Protein AF-A0A365ZEB8-F1 (afdb_monomer_lite)

Structure (mmCIF, N/CA/C/O backbone):
data_AF-A0A365ZEB8-F1
#
_entry.id   AF-A0A365ZEB8-F1
#
loop_
_atom_site.group_PDB
_atom_site.id
_atom_site.type_symbol
_atom_site.label_atom_id
_atom_site.label_alt_id
_atom_site.label_comp_id
_atom_site.label_asym_id
_atom_site.label_entity_id
_atom_site.label_seq_id
_atom_site.pdbx_PDB_ins_code
_atom_site.Cartn_x
_atom_site.Cartn_y
_atom_site.Cartn_z
_atom_site.occupancy
_atom_site.B_iso_or_equiv
_atom_site.auth_seq_id
_atom_site.auth_com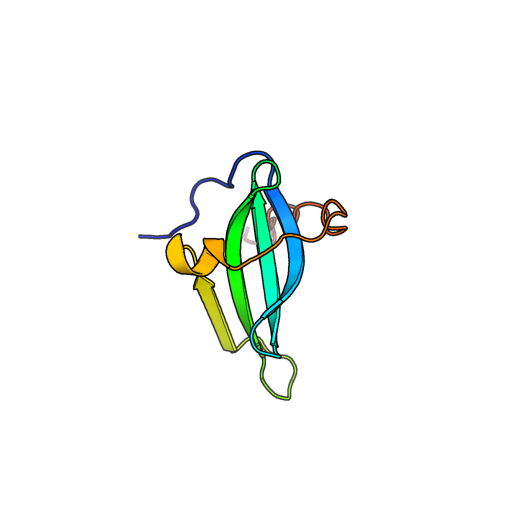p_id
_atom_site.auth_asym_id
_atom_site.auth_atom_id
_atom_site.pdbx_PDB_model_num
ATOM 1 N N . MET A 1 1 ? 5.947 -20.608 5.618 1.00 40.91 1 MET A N 1
ATOM 2 C CA . MET A 1 1 ? 7.088 -19.987 4.911 1.00 40.91 1 MET A CA 1
ATOM 3 C C . MET A 1 1 ? 6.767 -18.511 4.735 1.00 40.91 1 MET A C 1
ATOM 5 O O . MET A 1 1 ? 5.860 -18.189 3.982 1.00 40.91 1 MET A O 1
ATOM 9 N N . GLY A 1 2 ? 7.383 -17.650 5.548 1.00 48.28 2 GLY A N 1
ATOM 10 C CA . GLY A 1 2 ? 7.047 -16.225 5.634 1.00 48.28 2 GLY A CA 1
ATOM 11 C C . GLY A 1 2 ? 7.684 -15.407 4.512 1.00 48.28 2 GLY A C 1
ATOM 12 O O . GLY A 1 2 ? 8.849 -15.600 4.184 1.00 48.28 2 GLY A O 1
ATOM 13 N N . VAL A 1 3 ? 6.916 -14.479 3.950 1.00 51.88 3 VAL A N 1
ATOM 14 C CA . VAL A 1 3 ? 7.286 -13.613 2.814 1.00 51.88 3 VAL A CA 1
ATOM 15 C C . VAL A 1 3 ? 8.198 -12.431 3.182 1.00 51.88 3 VAL A C 1
ATOM 17 O O . VAL A 1 3 ? 8.417 -11.547 2.362 1.00 51.88 3 VAL A O 1
ATOM 20 N N . ALA A 1 4 ? 8.761 -12.392 4.392 1.00 55.81 4 ALA A N 1
ATOM 21 C CA . ALA A 1 4 ? 9.606 -11.285 4.837 1.00 55.81 4 ALA A CA 1
ATOM 22 C C . ALA A 1 4 ? 10.763 -11.780 5.714 1.00 55.81 4 ALA A C 1
ATOM 24 O O . ALA A 1 4 ? 10.691 -11.728 6.936 1.00 55.81 4 ALA A O 1
ATOM 25 N N . GLN A 1 5 ? 11.837 -12.276 5.095 1.00 58.03 5 GLN A N 1
ATOM 26 C CA . GLN A 1 5 ? 13.125 -12.441 5.791 1.00 58.03 5 GLN A CA 1
ATOM 27 C C . GLN A 1 5 ? 14.154 -11.378 5.396 1.00 58.03 5 GLN A C 1
ATOM 29 O O . GLN A 1 5 ? 15.169 -11.224 6.069 1.00 58.03 5 GLN A O 1
ATOM 34 N N . ARG A 1 6 ? 13.901 -10.609 4.329 1.00 63.66 6 ARG A N 1
ATOM 35 C CA . ARG A 1 6 ? 14.781 -9.518 3.914 1.00 63.66 6 ARG A CA 1
ATOM 36 C C . ARG A 1 6 ? 13.960 -8.345 3.382 1.00 63.66 6 ARG A C 1
ATOM 38 O O . ARG A 1 6 ? 13.164 -8.558 2.466 1.00 63.66 6 ARG A O 1
ATOM 45 N N . PRO A 1 7 ? 14.119 -7.135 3.943 1.00 63.25 7 PRO A N 1
ATOM 46 C CA . PRO A 1 7 ? 13.464 -5.958 3.398 1.00 63.25 7 PRO A CA 1
ATOM 47 C C . PRO A 1 7 ? 13.962 -5.700 1.964 1.00 63.25 7 PRO A C 1
ATOM 49 O O . PRO A 1 7 ? 15.144 -5.936 1.680 1.00 63.25 7 PRO A O 1
ATOM 52 N N . PRO A 1 8 ? 13.085 -5.244 1.050 1.00 67.81 8 PRO A N 1
ATOM 53 C CA . PRO A 1 8 ? 13.496 -4.861 -0.296 1.00 67.81 8 PRO A CA 1
ATOM 54 C C . PRO A 1 8 ? 14.505 -3.708 -0.232 1.00 67.81 8 PRO A C 1
ATOM 56 O O . PRO A 1 8 ? 14.477 -2.898 0.692 1.00 67.81 8 PRO A O 1
ATOM 59 N N . ALA A 1 9 ? 15.427 -3.646 -1.195 1.00 75.62 9 ALA A N 1
ATOM 60 C CA . ALA A 1 9 ? 16.453 -2.605 -1.228 1.00 75.62 9 ALA A CA 1
ATOM 61 C C . ALA A 1 9 ? 15.822 -1.217 -1.440 1.00 75.62 9 ALA A C 1
ATOM 63 O O . ALA A 1 9 ? 14.928 -1.080 -2.273 1.00 75.62 9 ALA A O 1
ATOM 64 N N . ALA A 1 10 ? 16.300 -0.205 -0.707 1.00 78.25 10 ALA A N 1
ATOM 65 C CA . ALA A 1 10 ? 15.789 1.172 -0.750 1.00 78.25 10 ALA A CA 1
ATOM 66 C C . ALA A 1 10 ? 14.243 1.253 -0.721 1.00 78.25 10 ALA A C 1
ATOM 68 O O . ALA A 1 10 ? 13.636 1.723 -1.690 1.00 78.25 10 ALA A O 1
ATOM 69 N N . PRO A 1 11 ? 13.594 0.739 0.343 1.00 80.75 11 PRO A N 1
ATOM 70 C CA . PRO A 1 11 ? 12.145 0.751 0.435 1.00 80.75 11 PRO A CA 1
ATOM 71 C C . PRO A 1 11 ? 11.639 2.174 0.688 1.00 80.75 11 PRO A C 1
ATOM 73 O O . PRO A 1 11 ? 12.139 2.851 1.586 1.00 80.75 11 PRO A O 1
ATOM 76 N N . ALA A 1 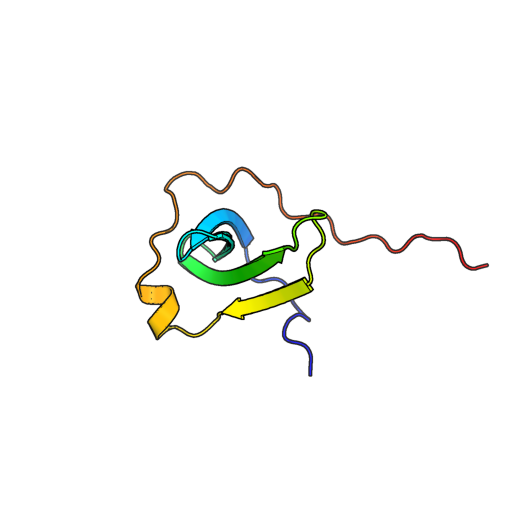12 ? 10.620 2.596 -0.057 1.00 83.69 12 ALA A N 1
ATOM 77 C CA . ALA A 1 12 ? 9.822 3.778 0.268 1.00 83.69 12 ALA A CA 1
ATOM 78 C C . ALA A 1 12 ? 8.355 3.384 0.456 1.00 83.69 12 ALA A C 1
ATOM 80 O O . ALA A 1 12 ? 7.824 2.549 -0.289 1.00 83.69 12 ALA A O 1
ATOM 81 N N . PHE A 1 13 ? 7.728 3.974 1.473 1.00 84.31 13 PHE A N 1
ATOM 82 C CA . PHE A 1 13 ? 6.393 3.627 1.941 1.00 84.31 13 PHE A CA 1
ATOM 83 C C . PHE A 1 13 ? 5.427 4.772 1.672 1.00 84.31 13 PHE A C 1
ATOM 85 O O . PHE A 1 13 ? 5.626 5.894 2.133 1.00 84.31 13 PHE A O 1
ATOM 92 N N . HIS A 1 14 ? 4.352 4.462 0.960 1.00 85.31 14 HIS A N 1
ATOM 93 C CA . HIS A 1 14 ? 3.359 5.434 0.528 1.00 85.31 14 HIS A CA 1
ATOM 94 C C . HIS A 1 14 ? 1.997 5.023 1.068 1.00 85.31 14 HIS A C 1
ATOM 96 O O . HIS A 1 14 ? 1.534 3.912 0.796 1.00 85.31 14 HIS A O 1
ATOM 102 N N . LEU A 1 15 ? 1.354 5.906 1.831 1.00 85.50 15 LEU A N 1
ATOM 103 C CA . LEU A 1 15 ? -0.051 5.725 2.175 1.00 85.50 15 LEU A CA 1
ATOM 104 C C . LEU A 1 15 ? -0.882 6.118 0.953 1.00 85.50 15 LEU A C 1
ATOM 106 O O . LEU A 1 15 ? -0.800 7.250 0.483 1.00 85.50 15 LEU A O 1
ATOM 110 N N . VAL A 1 16 ? -1.639 5.168 0.423 1.00 85.88 16 VAL A N 1
ATOM 111 C CA . VAL A 1 16 ? -2.447 5.336 -0.786 1.00 85.88 16 VAL A CA 1
ATOM 112 C C . VAL A 1 16 ? -3.846 4.789 -0.545 1.00 85.88 16 VAL A C 1
ATOM 114 O O . VAL A 1 16 ? -4.073 4.015 0.384 1.00 85.88 16 VAL A O 1
ATOM 117 N N . GLU A 1 17 ? -4.788 5.160 -1.399 1.00 84.44 17 GLU A N 1
ATOM 118 C CA . GLU A 1 17 ? -6.102 4.531 -1.430 1.00 84.44 17 GLU A CA 1
ATOM 119 C C . GLU A 1 17 ? -6.137 3.489 -2.552 1.00 84.44 17 GLU A C 1
ATOM 121 O O . GLU A 1 17 ? -5.763 3.769 -3.691 1.00 84.44 17 GLU A O 1
ATOM 126 N N . VAL A 1 18 ? -6.564 2.267 -2.236 1.00 82.06 18 VAL A N 1
ATOM 127 C CA . VAL A 1 18 ? -6.722 1.178 -3.204 1.00 82.06 18 VAL A CA 1
ATOM 128 C C . VAL A 1 18 ? -8.128 0.621 -3.051 1.00 82.06 18 VAL A C 1
ATOM 130 O O . VAL A 1 18 ? -8.511 0.174 -1.974 1.00 82.06 18 VAL A O 1
ATOM 133 N N . ASN A 1 19 ? -8.906 0.654 -4.136 1.00 83.94 19 ASN A N 1
ATOM 134 C CA . ASN A 1 19 ? -10.315 0.243 -4.150 1.00 83.94 19 ASN A CA 1
ATOM 135 C C . ASN A 1 19 ? -11.187 0.960 -3.093 1.00 83.94 19 ASN A C 1
ATOM 137 O O . ASN A 1 19 ? -12.079 0.340 -2.517 1.00 83.94 19 ASN A O 1
ATOM 141 N N . GLY A 1 20 ? -10.930 2.243 -2.817 1.00 83.00 20 GLY A N 1
ATOM 142 C CA . GLY A 1 20 ? -11.697 3.020 -1.834 1.00 83.00 20 GLY A CA 1
ATOM 143 C C . GLY A 1 20 ? -11.321 2.761 -0.370 1.00 83.00 20 GLY A C 1
ATOM 144 O O . GLY A 1 20 ? -12.036 3.202 0.525 1.00 83.00 20 GLY A O 1
ATOM 145 N N . ALA A 1 21 ? -10.234 2.026 -0.112 1.00 81.44 21 ALA A N 1
ATOM 146 C CA . ALA A 1 21 ? -9.761 1.700 1.230 1.00 81.44 21 ALA A CA 1
ATOM 147 C C . ALA A 1 21 ? -8.285 2.094 1.429 1.00 81.44 21 ALA A C 1
ATOM 149 O O . ALA A 1 21 ? -7.502 2.056 0.472 1.00 81.44 21 ALA A O 1
ATOM 150 N N . PRO A 1 22 ? -7.871 2.434 2.664 1.00 83.44 22 PRO A N 1
ATOM 151 C CA . PRO A 1 22 ? -6.484 2.765 2.960 1.00 83.44 22 PRO A CA 1
ATOM 152 C C . PRO A 1 22 ? -5.566 1.555 2.749 1.00 83.44 22 PRO A C 1
ATOM 154 O O . PRO A 1 22 ? -5.827 0.440 3.211 1.00 83.44 22 PRO A O 1
ATOM 157 N N . ALA A 1 23 ? -4.450 1.793 2.071 1.00 87.31 23 ALA A N 1
ATOM 158 C CA . ALA A 1 23 ? -3.437 0.799 1.774 1.00 87.31 23 ALA A CA 1
ATOM 159 C C . ALA A 1 23 ? -2.027 1.392 1.891 1.00 87.31 23 ALA A C 1
ATOM 161 O O . ALA A 1 23 ? -1.811 2.598 1.780 1.00 87.31 23 ALA A O 1
ATOM 162 N N . LEU A 1 24 ? -1.047 0.517 2.107 1.00 88.62 24 LEU A N 1
ATOM 163 C CA . LEU A 1 24 ? 0.367 0.870 2.143 1.00 88.62 24 LEU A CA 1
ATOM 164 C C . LEU A 1 24 ? 1.055 0.318 0.894 1.00 88.62 24 LEU A C 1
ATOM 166 O O . LEU A 1 24 ? 1.258 -0.892 0.775 1.00 88.62 24 LEU A O 1
ATOM 170 N N . LEU A 1 25 ? 1.427 1.199 -0.030 1.00 88.50 25 LEU A N 1
ATOM 171 C CA . LEU A 1 25 ? 2.248 0.858 -1.185 1.00 88.50 25 LEU A CA 1
ATOM 172 C C . LEU A 1 25 ? 3.726 0.887 -0.786 1.00 88.50 25 LEU A C 1
ATOM 174 O O . LEU A 1 25 ? 4.247 1.897 -0.317 1.00 88.50 25 LEU A O 1
ATOM 178 N N . VAL A 1 26 ? 4.412 -0.226 -1.019 1.00 88.12 26 VAL A N 1
ATOM 179 C CA . VAL A 1 26 ? 5.863 -0.339 -0.892 1.00 88.12 26 VAL A CA 1
ATOM 180 C C . VAL A 1 26 ? 6.472 -0.243 -2.276 1.00 88.12 26 VAL A C 1
ATOM 182 O O . VAL A 1 26 ? 6.090 -0.979 -3.189 1.00 88.12 26 VAL A O 1
ATOM 185 N N . THR A 1 27 ? 7.455 0.635 -2.424 1.00 87.62 27 THR A N 1
ATOM 186 C CA . THR A 1 27 ? 8.251 0.764 -3.645 1.00 87.62 27 THR A CA 1
ATOM 187 C C . THR A 1 27 ? 9.713 0.421 -3.379 1.00 87.62 27 THR A C 1
ATOM 189 O O . THR A 1 27 ? 10.196 0.575 -2.261 1.00 87.62 27 THR A O 1
ATOM 192 N N . THR A 1 28 ? 10.420 -0.044 -4.406 1.00 85.44 28 THR A N 1
ATOM 193 C CA . THR A 1 28 ? 11.881 -0.195 -4.431 1.00 85.44 28 THR A CA 1
ATOM 194 C C . THR A 1 28 ? 12.416 0.533 -5.655 1.00 85.44 28 THR A C 1
ATOM 196 O O . THR A 1 28 ? 11.911 0.329 -6.759 1.00 85.44 28 THR A O 1
ATOM 199 N N . HIS A 1 29 ? 13.404 1.414 -5.476 1.00 84.38 29 HIS A N 1
ATOM 200 C CA . HIS A 1 29 ? 13.958 2.227 -6.572 1.00 84.38 29 HIS A CA 1
ATOM 201 C C . HIS A 1 29 ? 12.868 2.947 -7.401 1.00 84.38 29 HIS A C 1
ATOM 203 O O . HIS A 1 29 ? 12.929 2.988 -8.629 1.00 84.38 29 HIS A O 1
ATOM 209 N N . GLY A 1 30 ? 11.820 3.441 -6.731 1.00 82.31 30 GLY A N 1
ATOM 210 C CA . GLY A 1 30 ? 10.686 4.122 -7.368 1.00 82.31 30 GLY A CA 1
ATOM 211 C C . GLY A 1 30 ? 9.686 3.213 -8.094 1.00 82.31 30 GLY A C 1
ATOM 212 O O . GLY A 1 30 ? 8.759 3.717 -8.718 1.00 82.31 30 GLY A O 1
ATOM 213 N N . ARG A 1 31 ? 9.830 1.882 -8.028 1.00 83.56 31 ARG A N 1
ATOM 214 C CA . ARG A 1 31 ? 8.907 0.920 -8.658 1.00 83.56 31 ARG A CA 1
ATOM 215 C C . ARG A 1 31 ? 8.058 0.188 -7.620 1.00 83.56 31 ARG A C 1
ATOM 217 O O . ARG A 1 31 ? 8.606 -0.178 -6.579 1.00 83.56 31 ARG A O 1
ATOM 224 N N . PRO A 1 32 ? 6.767 -0.089 -7.888 1.00 86.81 32 PRO A N 1
ATOM 225 C CA . PRO A 1 32 ? 5.934 -0.900 -7.004 1.00 86.81 32 PRO A CA 1
ATOM 226 C C . PRO A 1 32 ? 6.575 -2.260 -6.702 1.00 86.81 32 PRO A C 1
ATOM 228 O O . PRO A 1 32 ? 6.893 -3.027 -7.608 1.00 86.81 32 PRO A O 1
ATOM 231 N N . TYR A 1 33 ? 6.767 -2.547 -5.418 1.00 86.81 33 TYR A N 1
ATOM 232 C CA . TYR A 1 33 ? 7.226 -3.841 -4.911 1.00 86.81 33 TYR A CA 1
ATOM 233 C C . TYR A 1 33 ? 6.048 -4.679 -4.408 1.00 86.81 33 TYR A C 1
ATOM 235 O O . TYR A 1 33 ? 5.982 -5.884 -4.639 1.00 86.81 33 TYR A O 1
ATOM 243 N N . GLY A 1 34 ? 5.100 -4.034 -3.731 1.00 88.19 34 GLY A N 1
ATOM 244 C CA . GLY A 1 34 ? 3.907 -4.683 -3.211 1.00 88.19 34 GLY A CA 1
ATOM 245 C C . GLY A 1 34 ? 2.990 -3.695 -2.509 1.00 88.19 34 GLY A C 1
ATOM 246 O O . GLY A 1 34 ? 3.401 -2.587 -2.172 1.00 88.19 34 GLY A O 1
ATOM 247 N N . VAL A 1 35 ? 1.750 -4.107 -2.270 1.00 89.19 35 VAL A N 1
ATOM 248 C CA . VAL A 1 35 ? 0.766 -3.319 -1.518 1.00 89.19 35 VAL A CA 1
ATOM 249 C C . VAL A 1 35 ? 0.237 -4.132 -0.351 1.00 89.19 35 VAL A C 1
ATOM 251 O O . VAL A 1 35 ? -0.178 -5.275 -0.539 1.00 89.19 35 VAL A O 1
ATOM 254 N N . PHE A 1 36 ? 0.204 -3.529 0.834 1.00 88.81 36 PHE A N 1
ATOM 255 C CA . PHE A 1 36 ? -0.553 -4.039 1.970 1.00 88.81 36 PHE A CA 1
ATOM 256 C C . PHE A 1 36 ? -1.921 -3.364 2.010 1.00 88.81 36 PHE A C 1
ATOM 258 O O . PHE A 1 36 ? -2.012 -2.157 2.220 1.00 88.81 36 PHE A O 1
ATOM 265 N N . GLN A 1 37 ? -2.984 -4.138 1.825 1.00 88.19 37 GLN A N 1
ATOM 266 C CA . GLN A 1 37 ? -4.346 -3.682 2.098 1.00 88.19 37 GLN A CA 1
ATOM 267 C C . GLN A 1 37 ? -4.721 -4.077 3.522 1.00 88.19 37 GLN A C 1
ATOM 269 O O . GLN A 1 37 ? -4.551 -5.237 3.911 1.00 88.19 37 GLN A O 1
ATOM 274 N N . LEU A 1 38 ? -5.223 -3.108 4.283 1.00 84.31 38 LEU A N 1
ATOM 275 C CA . LEU A 1 38 ? -5.638 -3.288 5.666 1.00 84.31 38 LEU A CA 1
ATOM 276 C C . LEU A 1 38 ? -7.164 -3.291 5.710 1.00 84.31 38 LEU A C 1
ATOM 278 O O . LEU A 1 38 ? -7.798 -2.322 5.297 1.00 84.31 38 LEU A O 1
ATOM 282 N N . ARG A 1 39 ? -7.762 -4.366 6.226 1.00 82.31 39 ARG A N 1
ATOM 283 C CA . ARG A 1 39 ? -9.170 -4.333 6.627 1.00 82.31 39 ARG A CA 1
ATOM 284 C C . ARG A 1 39 ? -9.217 -3.913 8.083 1.00 82.31 39 ARG A C 1
ATOM 286 O O . ARG A 1 39 ? -8.678 -4.618 8.935 1.00 82.31 39 ARG A O 1
ATOM 293 N N . VAL A 1 40 ? -9.846 -2.780 8.352 1.00 83.06 40 VAL A N 1
ATOM 294 C CA . VAL A 1 40 ? -10.017 -2.239 9.700 1.00 83.06 40 VAL A CA 1
ATOM 295 C C . VAL A 1 40 ? -11.502 -2.312 10.050 1.00 83.06 40 VAL A C 1
ATOM 297 O O . VAL A 1 40 ? -12.334 -2.014 9.194 1.00 83.06 40 VAL A O 1
ATOM 300 N N . ASP A 1 41 ? -11.837 -2.780 11.252 1.00 85.81 41 ASP A N 1
ATOM 301 C CA . ASP A 1 41 ? -13.222 -2.759 11.737 1.00 85.81 41 ASP A CA 1
ATOM 302 C C . ASP A 1 41 ? -13.624 -1.381 12.291 1.00 85.81 41 ASP A C 1
ATOM 304 O O . ASP A 1 41 ? -12.818 -0.452 12.348 1.00 85.81 41 ASP A O 1
ATOM 308 N N . GLU A 1 42 ? -14.888 -1.251 12.689 1.00 88.19 42 GLU A N 1
ATOM 309 C CA . GLU A 1 42 ? -15.473 -0.002 13.192 1.00 88.19 42 GLU A CA 1
ATOM 310 C C . GLU A 1 42 ? -14.800 0.519 14.481 1.00 88.19 42 GLU A C 1
ATOM 312 O O . GLU A 1 42 ? -14.824 1.721 14.730 1.00 88.19 42 GLU A O 1
ATOM 317 N N . ASP A 1 43 ? -14.132 -0.344 15.257 1.00 89.31 43 ASP A N 1
ATOM 318 C CA . ASP A 1 43 ? -13.346 0.015 16.447 1.00 89.31 43 ASP A CA 1
ATOM 319 C C . ASP A 1 43 ? -11.894 0.409 16.105 1.00 89.31 43 ASP A C 1
ATOM 321 O O . ASP A 1 43 ? -11.053 0.583 16.994 1.00 89.31 43 ASP A O 1
ATOM 325 N N . GLY A 1 44 ? -11.555 0.520 14.817 1.00 81.31 44 GLY A N 1
ATOM 326 C CA . GLY A 1 44 ? -10.216 0.891 14.366 1.00 81.31 44 GLY A CA 1
ATOM 327 C C . GLY A 1 44 ? -9.198 -0.251 14.446 1.00 81.31 44 GLY A C 1
ATOM 328 O O . GLY A 1 44 ? -7.990 -0.003 14.383 1.00 81.31 44 GLY A O 1
ATOM 329 N N . ARG A 1 45 ? -9.639 -1.509 14.583 1.00 84.38 45 ARG A N 1
ATOM 330 C CA . ARG A 1 45 ? -8.733 -2.664 14.697 1.00 84.38 45 ARG A CA 1
ATOM 331 C C . ARG A 1 45 ? -8.467 -3.311 13.346 1.00 84.38 45 ARG A C 1
ATOM 333 O O . ARG A 1 45 ? -9.395 -3.639 12.612 1.00 84.38 45 ARG A O 1
ATOM 340 N N . VAL A 1 46 ? -7.192 -3.566 13.044 1.00 82.38 46 VAL A N 1
ATOM 341 C CA . VAL A 1 46 ? -6.799 -4.332 11.852 1.00 82.38 46 VAL A CA 1
ATOM 342 C C . VAL A 1 46 ? -7.265 -5.779 12.015 1.00 82.38 46 VAL A C 1
ATOM 344 O O . VAL A 1 46 ? -6.799 -6.496 12.900 1.00 82.38 46 VAL A O 1
ATOM 347 N N . ARG A 1 47 ? -8.183 -6.208 11.153 1.00 86.38 47 ARG A N 1
ATOM 348 C CA . ARG A 1 47 ? -8.691 -7.582 11.081 1.00 86.38 47 ARG A CA 1
ATOM 349 C C . ARG A 1 47 ? -7.909 -8.431 10.103 1.00 86.38 47 ARG A C 1
ATOM 351 O O . ARG A 1 47 ? -7.620 -9.587 10.395 1.00 86.38 47 ARG A O 1
ATOM 358 N N . ASP A 1 48 ? -7.534 -7.842 8.973 1.00 85.00 48 ASP A N 1
ATOM 359 C CA . ASP A 1 48 ? -6.867 -8.557 7.897 1.00 85.00 48 ASP A CA 1
ATOM 360 C C . ASP A 1 48 ? -5.775 -7.696 7.277 1.00 85.00 48 ASP A C 1
ATOM 362 O O . ASP A 1 48 ? -5.944 -6.492 7.071 1.00 85.00 48 ASP A O 1
ATOM 366 N N . VAL A 1 49 ? -4.669 -8.350 6.930 1.00 84.69 49 VAL A N 1
ATOM 367 C CA . VAL A 1 49 ? -3.567 -7.757 6.177 1.00 84.69 49 VAL A CA 1
ATOM 368 C C . VAL A 1 49 ? -3.353 -8.594 4.925 1.00 84.69 49 VAL A C 1
ATOM 370 O O . VAL A 1 49 ? -2.933 -9.749 5.005 1.00 84.69 49 VAL A O 1
ATOM 373 N N . TYR A 1 50 ? -3.623 -8.012 3.759 1.00 84.69 50 TYR A N 1
ATOM 374 C CA . TYR A 1 50 ? -3.393 -8.663 2.471 1.00 84.69 50 TYR A CA 1
ATOM 375 C C . TYR A 1 50 ? -2.176 -8.055 1.789 1.00 84.69 50 TYR A C 1
ATOM 377 O O . TYR A 1 50 ? -2.209 -6.891 1.395 1.00 84.69 50 TYR A O 1
ATOM 385 N N . LEU A 1 51 ? -1.124 -8.854 1.600 1.00 86.06 51 LEU A N 1
ATOM 386 C CA . LEU A 1 51 ? 0.014 -8.476 0.766 1.00 86.06 51 LEU A CA 1
ATOM 387 C C . LEU A 1 51 ? -0.235 -8.892 -0.688 1.00 86.06 51 LEU A C 1
ATOM 389 O O . LEU A 1 51 ? -0.334 -10.078 -1.005 1.00 86.06 51 LEU A O 1
ATOM 393 N N . VAL A 1 52 ? -0.287 -7.908 -1.581 1.00 86.00 52 VAL A N 1
ATOM 394 C CA . VAL A 1 52 ? -0.416 -8.104 -3.026 1.00 86.00 52 VAL A CA 1
ATOM 395 C C . VAL A 1 52 ? 0.936 -7.853 -3.685 1.00 86.00 52 VAL A C 1
ATOM 397 O O . VAL A 1 52 ? 1.416 -6.724 -3.705 1.00 86.00 52 VAL A O 1
ATOM 400 N N . VAL A 1 53 ? 1.531 -8.910 -4.245 1.00 86.81 53 VAL A N 1
ATOM 401 C CA . VAL A 1 53 ? 2.807 -8.864 -4.994 1.00 86.81 53 VAL A CA 1
ATOM 402 C C . VAL A 1 53 ? 2.676 -9.386 -6.430 1.00 86.81 53 VAL A C 1
ATOM 404 O O . VAL A 1 53 ? 3.675 -9.632 -7.098 1.00 86.81 53 VAL A O 1
ATOM 407 N N . ASN A 1 54 ? 1.448 -9.601 -6.919 1.00 84.69 54 ASN A N 1
ATOM 408 C CA . ASN A 1 54 ? 1.236 -10.055 -8.294 1.00 84.69 54 ASN A CA 1
ATOM 409 C C . ASN A 1 54 ? 1.662 -8.941 -9.276 1.00 84.69 54 ASN A C 1
ATOM 411 O O . ASN A 1 54 ? 1.043 -7.875 -9.239 1.00 84.69 54 ASN A O 1
ATOM 415 N N . PRO A 1 55 ? 2.654 -9.171 -10.157 1.00 78.94 55 PRO A N 1
ATOM 416 C CA . PRO A 1 55 ? 3.188 -8.142 -11.050 1.00 78.94 55 PRO A CA 1
ATOM 417 C C . PRO A 1 55 ? 2.137 -7.539 -11.986 1.00 78.94 55 PRO A C 1
ATOM 419 O O . PRO A 1 55 ? 2.173 -6.337 -12.222 1.00 78.94 55 PRO A O 1
ATOM 422 N N . ASP A 1 56 ? 1.177 -8.337 -12.458 1.00 85.75 56 ASP 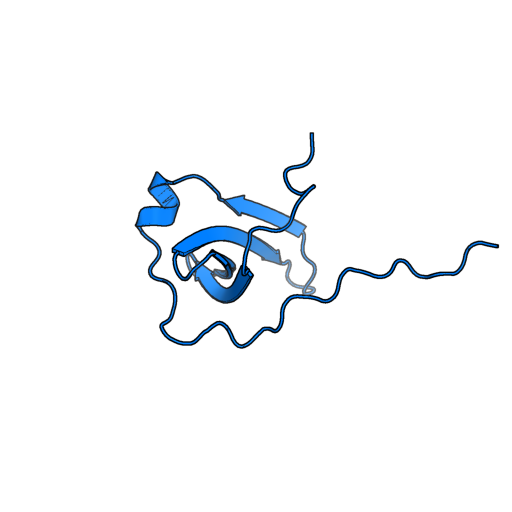A N 1
ATOM 423 C CA . ASP A 1 56 ? 0.068 -7.869 -13.301 1.00 85.75 56 ASP A CA 1
ATOM 424 C C . ASP A 1 56 ? -0.770 -6.805 -12.574 1.00 85.75 56 ASP A C 1
ATOM 426 O O . ASP A 1 56 ? -0.988 -5.706 -13.076 1.00 85.75 56 ASP A O 1
ATOM 430 N N . LYS A 1 57 ? -1.115 -7.070 -11.310 1.00 83.06 57 LYS A N 1
ATOM 431 C CA . LYS A 1 57 ? -1.868 -6.126 -10.474 1.00 83.06 57 LYS A CA 1
ATOM 432 C C . LYS A 1 57 ? -1.056 -4.884 -10.118 1.00 83.06 57 LYS A C 1
ATOM 434 O O . LYS A 1 57 ? -1.616 -3.798 -10.013 1.00 83.06 57 LYS A O 1
ATOM 439 N N . LEU A 1 58 ? 0.250 -5.044 -9.907 1.00 84.50 58 LEU A N 1
ATOM 440 C CA . LEU A 1 58 ? 1.143 -3.936 -9.574 1.00 84.50 58 LEU A CA 1
ATOM 441 C C . LEU A 1 58 ? 1.413 -3.017 -10.770 1.00 84.50 58 LEU A C 1
ATOM 443 O O . LEU A 1 58 ? 1.641 -1.830 -10.561 1.00 84.50 58 LEU A O 1
ATOM 447 N N . ALA A 1 59 ? 1.357 -3.529 -12.003 1.00 82.69 59 ALA A N 1
ATOM 448 C CA . ALA A 1 59 ? 1.575 -2.739 -13.216 1.00 82.69 59 ALA A CA 1
ATOM 449 C C . ALA A 1 59 ? 0.546 -1.608 -13.396 1.00 82.69 59 ALA A C 1
ATOM 451 O O . ALA A 1 59 ? 0.827 -0.620 -14.069 1.00 82.69 59 ALA A O 1
ATOM 452 N N . HIS A 1 60 ? -0.624 -1.734 -12.766 1.00 83.06 60 HIS A N 1
ATOM 453 C CA . HIS A 1 60 ? -1.673 -0.716 -12.770 1.00 83.06 60 HIS A CA 1
ATOM 454 C C . HIS A 1 60 ? -1.495 0.372 -11.701 1.00 83.06 60 HIS A C 1
ATOM 456 O O . HIS A 1 60 ? -2.284 1.313 -11.658 1.00 83.06 60 HIS A O 1
ATOM 462 N N . LEU A 1 61 ? -0.490 0.258 -10.829 1.00 81.19 61 LEU A N 1
ATOM 463 C CA . LEU A 1 61 ? -0.238 1.232 -9.773 1.00 81.19 61 LEU A CA 1
ATOM 464 C C . LEU A 1 61 ? 0.809 2.245 -10.225 1.00 81.19 61 LEU A C 1
ATOM 466 O O . LEU A 1 61 ? 1.951 1.891 -10.518 1.00 81.19 61 LEU A O 1
ATOM 470 N N . THR A 1 62 ? 0.434 3.520 -10.209 1.00 82.00 62 THR A N 1
ATOM 471 C CA . THR A 1 62 ? 1.382 4.624 -10.352 1.00 82.00 62 THR A CA 1
ATOM 472 C C . THR A 1 62 ? 1.780 5.103 -8.957 1.00 82.00 62 THR A C 1
ATOM 474 O O . THR A 1 62 ? 0.911 5.559 -8.212 1.00 82.00 62 THR A O 1
ATOM 477 N N . PRO A 1 63 ? 3.056 4.966 -8.555 1.00 73.94 63 PRO A N 1
ATOM 478 C CA . PRO A 1 63 ? 3.510 5.521 -7.290 1.00 73.94 63 PRO A CA 1
ATOM 479 C C . PRO A 1 63 ? 3.412 7.056 -7.327 1.00 73.94 63 PRO A C 1
ATOM 481 O O . PRO A 1 63 ? 3.632 7.646 -8.388 1.00 73.94 63 PRO A O 1
ATOM 484 N N . PRO A 1 64 ? 3.078 7.710 -6.202 1.00 74.00 64 PRO A N 1
ATOM 485 C CA . PRO A 1 64 ? 3.100 9.168 -6.125 1.00 74.00 64 PRO A CA 1
ATOM 486 C C . PRO A 1 64 ? 4.529 9.696 -6.357 1.00 74.0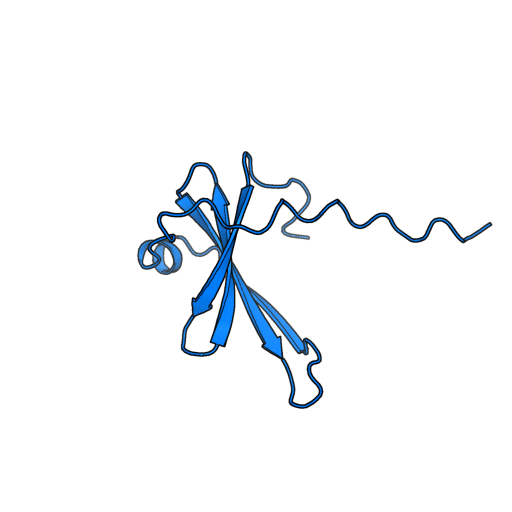0 64 PRO A C 1
ATOM 488 O O . PRO A 1 64 ? 5.504 9.014 -6.039 1.00 74.00 64 PRO A O 1
ATOM 491 N N . GLU A 1 65 ? 4.655 10.896 -6.939 1.00 69.44 65 GLU A N 1
ATOM 492 C CA . GLU A 1 65 ? 5.958 11.492 -7.301 1.00 69.44 65 GLU A CA 1
ATOM 493 C C . GLU A 1 65 ? 6.818 11.860 -6.082 1.00 69.44 65 GLU A C 1
ATOM 495 O O . GLU A 1 65 ? 8.044 11.918 -6.175 1.00 69.44 65 GLU A O 1
ATOM 500 N N . ASP A 1 66 ? 6.181 12.080 -4.932 1.00 71.06 66 ASP A N 1
ATOM 501 C CA . ASP A 1 66 ? 6.860 12.373 -3.675 1.00 71.06 66 ASP A CA 1
ATOM 502 C C . ASP A 1 66 ? 7.437 11.076 -3.074 1.00 71.06 66 ASP A C 1
ATOM 504 O O . ASP A 1 66 ? 6.731 10.060 -3.024 1.00 71.06 66 ASP A O 1
ATOM 508 N N . PRO A 1 67 ? 8.704 11.050 -2.619 1.00 60.06 67 PRO A N 1
ATOM 509 C CA . PRO A 1 67 ? 9.276 9.890 -1.952 1.00 60.06 67 PRO A CA 1
ATOM 510 C C . PRO A 1 67 ? 8.598 9.722 -0.589 1.00 60.06 67 PRO A C 1
ATOM 512 O O . PRO A 1 67 ? 9.088 10.239 0.404 1.00 60.06 67 PRO A O 1
ATOM 515 N N . GLY A 1 68 ? 7.462 9.015 -0.588 1.00 61.12 68 GLY A N 1
ATOM 516 C CA . GLY A 1 68 ? 6.627 8.605 0.539 1.00 61.12 68 GLY A CA 1
ATOM 517 C C . GLY A 1 68 ? 7.091 9.125 1.903 1.00 61.12 68 GLY A C 1
ATOM 518 O O . GLY A 1 68 ? 8.098 8.630 2.411 1.00 61.12 68 GLY A O 1
ATOM 519 N N . PRO A 1 69 ? 6.361 10.061 2.543 1.00 64.62 69 PRO A N 1
ATOM 520 C CA . PRO A 1 69 ? 6.830 10.814 3.717 1.00 64.62 69 PRO A CA 1
ATOM 521 C C . PRO A 1 69 ? 7.049 9.948 4.965 1.00 64.62 69 PRO A C 1
ATOM 523 O O . PRO A 1 69 ? 7.500 10.430 6.005 1.00 64.62 69 PRO A O 1
ATOM 526 N N . LEU A 1 70 ? 6.706 8.663 4.887 1.00 62.16 70 LEU A N 1
ATOM 527 C CA . LEU A 1 70 ? 6.908 7.711 5.955 1.00 62.16 70 LEU A CA 1
ATOM 528 C C . LEU A 1 70 ? 8.353 7.216 5.884 1.00 62.16 70 LEU A C 1
ATOM 530 O O . LE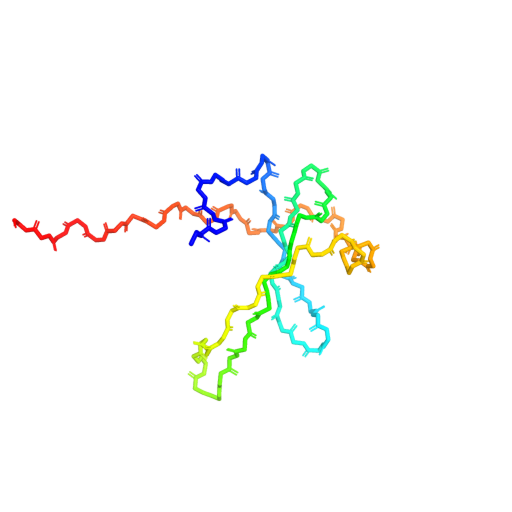U A 1 70 ? 8.701 6.367 5.059 1.00 62.16 70 LEU A O 1
ATOM 534 N N . ALA A 1 71 ? 9.191 7.739 6.785 1.00 58.94 71 ALA A N 1
ATOM 535 C CA . ALA A 1 71 ? 10.475 7.125 7.100 1.00 58.94 71 ALA A CA 1
ATOM 536 C C . ALA A 1 71 ? 10.280 5.604 7.266 1.00 58.94 71 ALA A C 1
ATOM 538 O O . ALA A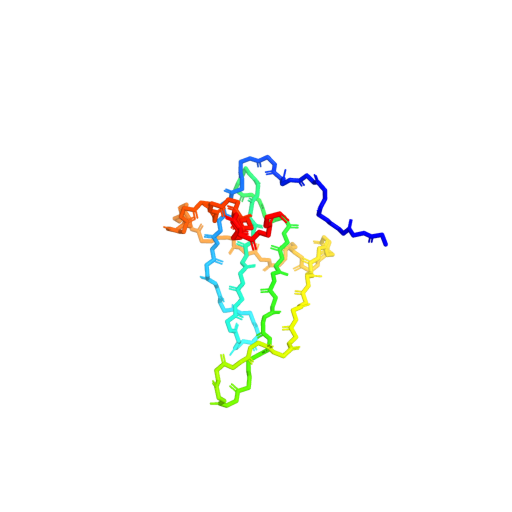 1 71 ? 9.245 5.189 7.803 1.00 58.94 71 ALA A O 1
ATOM 539 N N . PRO A 1 72 ? 11.228 4.763 6.804 1.00 57.44 72 PRO A N 1
ATOM 540 C CA . PRO A 1 72 ? 11.117 3.324 6.982 1.00 57.44 72 PRO A CA 1
ATOM 541 C C . PRO A 1 72 ? 10.800 3.035 8.446 1.00 57.44 72 PRO A C 1
ATOM 543 O O . PRO A 1 72 ? 11.482 3.555 9.331 1.00 57.44 72 PRO A O 1
ATOM 546 N N . PHE A 1 73 ? 9.743 2.253 8.692 1.00 56.94 73 PHE A N 1
ATOM 547 C CA . PHE A 1 73 ? 9.398 1.830 10.044 1.00 56.94 73 PHE A CA 1
ATOM 548 C C . PHE A 1 73 ? 10.672 1.277 10.685 1.00 56.94 73 PHE A C 1
ATOM 550 O O . PHE A 1 73 ? 11.274 0.339 10.150 1.00 56.94 73 PHE A O 1
ATOM 557 N N . ALA A 1 74 ? 11.120 1.893 11.784 1.00 53.31 74 ALA A N 1
ATOM 558 C CA . ALA A 1 74 ? 12.213 1.338 12.563 1.00 53.31 74 ALA A CA 1
ATOM 559 C C . ALA A 1 74 ? 11.866 -0.131 12.862 1.00 53.31 74 ALA A C 1
ATOM 561 O O . ALA A 1 74 ? 10.690 -0.425 13.113 1.00 53.31 74 ALA A O 1
ATOM 562 N N . PRO A 1 75 ? 12.834 -1.065 12.784 1.00 52.09 75 PRO A N 1
ATOM 563 C CA . PRO A 1 75 ? 12.562 -2.454 13.116 1.00 52.09 75 PRO A CA 1
ATOM 564 C C . PRO A 1 75 ? 11.871 -2.496 14.477 1.00 52.09 75 PRO A C 1
ATOM 566 O O . PRO A 1 75 ? 12.305 -1.814 15.405 1.00 52.09 75 PRO A O 1
ATOM 569 N N . PHE A 1 76 ? 10.777 -3.256 14.573 1.00 46.78 76 PHE A N 1
ATOM 570 C CA . PHE A 1 76 ? 10.110 -3.501 15.845 1.00 46.78 76 PHE A CA 1
ATOM 571 C C . PHE A 1 76 ? 11.155 -4.067 16.810 1.00 46.78 76 PHE A C 1
ATOM 573 O O . PHE A 1 76 ? 11.567 -5.218 16.673 1.00 46.78 76 PHE A O 1
ATOM 580 N N . ALA A 1 77 ? 11.635 -3.236 17.735 1.00 53.25 77 ALA A N 1
ATOM 581 C CA . ALA A 1 77 ? 12.437 -3.698 18.848 1.00 53.25 77 ALA A CA 1
ATOM 582 C C . ALA A 1 77 ? 11.461 -4.447 19.761 1.00 53.25 77 ALA A C 1
ATOM 584 O O . ALA A 1 77 ? 10.538 -3.811 20.282 1.00 53.25 77 ALA A O 1
ATOM 585 N N . PRO A 1 78 ? 11.582 -5.780 19.916 1.00 47.97 78 PRO A N 1
ATOM 586 C CA . PRO A 1 78 ? 10.765 -6.473 20.895 1.00 47.97 78 PRO A CA 1
ATOM 587 C C . PRO A 1 78 ? 11.003 -5.814 22.260 1.00 47.97 78 PRO A C 1
ATOM 589 O O . PRO A 1 78 ? 12.136 -5.401 22.532 1.00 47.97 78 PRO A O 1
ATOM 592 N N . PRO A 1 79 ? 9.967 -5.669 23.106 1.00 62.69 79 PRO A N 1
ATOM 593 C CA . PRO A 1 79 ? 10.168 -5.172 24.456 1.00 62.69 79 PRO A CA 1
ATOM 594 C C . PRO A 1 79 ? 11.216 -6.066 25.118 1.00 62.69 79 PRO A C 1
ATOM 596 O O . PRO A 1 79 ? 11.026 -7.277 25.237 1.00 62.69 79 PRO A O 1
ATOM 599 N N . ASN A 1 80 ? 12.358 -5.479 25.469 1.00 67.62 80 ASN A N 1
ATOM 600 C CA . ASN A 1 80 ? 13.425 -6.174 26.168 1.00 67.62 80 ASN A CA 1
ATOM 601 C C . ASN A 1 80 ? 13.011 -6.299 27.637 1.00 67.62 80 ASN A C 1
ATOM 603 O O . ASN A 1 80 ? 13.527 -5.586 28.489 1.00 67.62 80 ASN A O 1
ATOM 607 N N . ASP A 1 81 ? 12.016 -7.146 27.890 1.00 62.12 81 ASP A N 1
ATOM 608 C CA . ASP A 1 81 ? 11.578 -7.532 29.225 1.00 62.12 81 ASP A CA 1
ATOM 609 C C . ASP A 1 81 ? 11.025 -8.965 29.194 1.00 62.12 81 ASP A C 1
ATOM 611 O O . ASP A 1 81 ? 9.830 -9.229 29.066 1.00 62.12 81 ASP A O 1
ATOM 615 N N . ALA A 1 82 ? 11.958 -9.909 29.228 1.00 49.44 82 ALA A N 1
ATOM 616 C CA . ALA A 1 82 ? 11.777 -11.200 29.868 1.00 49.44 82 ALA A CA 1
ATOM 617 C C . ALA A 1 82 ? 13.158 -11.582 30.411 1.00 49.44 82 ALA A C 1
ATOM 619 O O . ALA A 1 82 ? 14.086 -11.827 29.638 1.00 49.44 82 ALA A O 1
ATOM 620 N N . SER A 1 83 ? 13.285 -11.479 31.737 1.00 57.06 83 SER A N 1
ATOM 621 C CA . SER A 1 83 ? 14.456 -11.883 32.527 1.00 57.06 83 SER A CA 1
ATOM 622 C C . SER A 1 83 ? 14.842 -13.344 32.306 1.00 57.06 83 SER A C 1
ATOM 624 O O . SER A 1 83 ? 13.936 -14.155 32.010 1.00 57.06 83 SER A O 1
#

Radius of gyration: 14.46 Å; chains: 1; bounding box: 32×32×46 Å

Foldseek 3Di:
DDPDPDDAAPWFWAFDDDPNATKIFIDDPQATQWIWGFDADPVRDTPDTDIGRDVVVRVPDHDDPDRHPDDPPDPPDDPPDDD

pLDDT: mean 75.66, std 13.32, range [40.91, 89.31]

Sequence (83 aa):
MGVAQRPPAAPAFHLVEVNGAPALLVTTHGRPYGVFQLRVDEDGRVRDVYLVVNPDKLAHLTPPEDPGPLAPFAPFAPPNDAS

Secondary structure (DSSP, 8-state):
--S-SSPPSSEEEEEEEETTEEEEEEEETTEEEEEEEEEE-TTS-EEEEEEE--HHHHHT----SS--SB-PPPP--------